Protein AF-A0A9D6PJW4-F1 (afdb_monomer_lite)

Sequence (152 aa):
MLLKEAGVIRSSLLFRFWVACYAVNDKLKPGKYRFNGTESFEKIFFIIMKGQKELLRVTIPEGWRIAQIAHRLEEMGVCSAASFSMEISSKLLLSRIFSDWGEIESPEGLAFPETYLFSKGVEASKVAEVMLSMTHETVNGIIGSKKINGLD

pLDDT: mean 70.99, std 22.88, range [30.62, 98.0]

Secondary structure (DSSP, 8-state):
-HHHHTSS-S-HHHHHHHHHHHTTTS----------TT--HHHHHHHH-TT--PEEEEE--TT--HHHHHHHHHHTTSS-HHHHHHHHT-HHHHHHHSTTT---S--TT-S-SSEEEEETT--HHHHHHHHHHHHHHHHHHHHHHHHHTT--

Structure (mmCIF, N/CA/C/O backbone):
data_AF-A0A9D6PJW4-F1
#
_entry.id   AF-A0A9D6PJW4-F1
#
loop_
_atom_site.group_PDB
_atom_site.id
_atom_site.type_symbol
_atom_site.label_atom_id
_atom_site.label_alt_id
_atom_site.label_comp_id
_atom_site.label_asym_id
_atom_site.label_entity_id
_atom_site.label_seq_id
_atom_site.pdbx_PDB_ins_code
_atom_site.Cartn_x
_atom_site.Cartn_y
_atom_site.Cartn_z
_atom_site.occupancy
_atom_site.B_iso_or_equiv
_atom_site.auth_seq_id
_atom_site.auth_comp_id
_atom_site.auth_asym_id
_atom_site.auth_atom_id
_atom_site.pdbx_PDB_model_num
ATOM 1 N N . MET A 1 1 ? 4.365 -23.110 8.250 1.00 43.25 1 MET A N 1
ATOM 2 C CA . MET A 1 1 ? 3.702 -23.656 7.045 1.00 43.25 1 MET A CA 1
ATOM 3 C C . MET A 1 1 ? 2.328 -24.287 7.304 1.00 43.25 1 MET A C 1
ATOM 5 O O . MET A 1 1 ? 1.519 -24.249 6.397 1.00 43.25 1 MET A O 1
ATOM 9 N N . LEU A 1 2 ? 1.973 -24.702 8.528 1.00 37.88 2 LEU A N 1
ATOM 10 C CA . LEU A 1 2 ? 0.677 -25.342 8.853 1.00 37.88 2 LEU A CA 1
ATOM 11 C C . LEU A 1 2 ? -0.621 -24.533 8.608 1.00 37.88 2 LEU A C 1
ATOM 13 O O . LEU A 1 2 ? -1.700 -25.106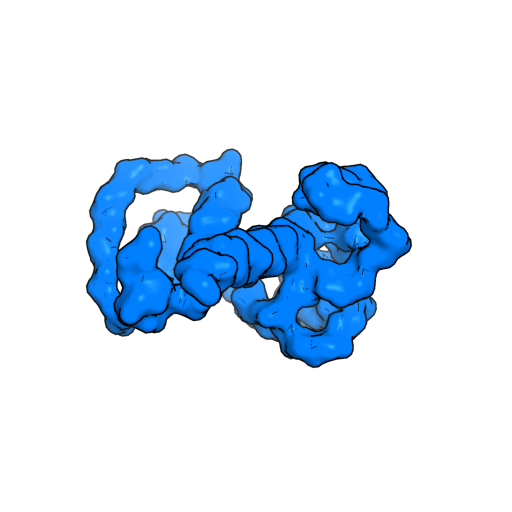 8.581 1.00 37.88 2 LEU A O 1
ATOM 17 N N . LEU A 1 3 ? -0.554 -23.208 8.443 1.00 36.91 3 LEU A N 1
ATOM 18 C CA . LEU A 1 3 ? -1.750 -22.357 8.335 1.00 36.91 3 LEU A CA 1
ATOM 19 C C . LEU A 1 3 ? -2.265 -22.158 6.896 1.00 36.91 3 LEU A C 1
ATOM 21 O O . LEU A 1 3 ? -3.416 -21.771 6.718 1.00 36.91 3 LEU A O 1
ATOM 25 N N . LYS A 1 4 ? -1.425 -22.405 5.878 1.00 35.88 4 LYS A N 1
ATOM 26 C CA . LYS A 1 4 ? -1.800 -22.266 4.457 1.00 35.88 4 LYS A CA 1
ATOM 27 C C . LYS A 1 4 ? -2.576 -23.493 3.960 1.00 35.88 4 LYS A C 1
ATOM 29 O O . LYS A 1 4 ? -3.505 -23.350 3.180 1.00 35.88 4 LYS A O 1
ATOM 34 N N . GLU A 1 5 ? -2.221 -24.681 4.446 1.00 36.78 5 GLU A 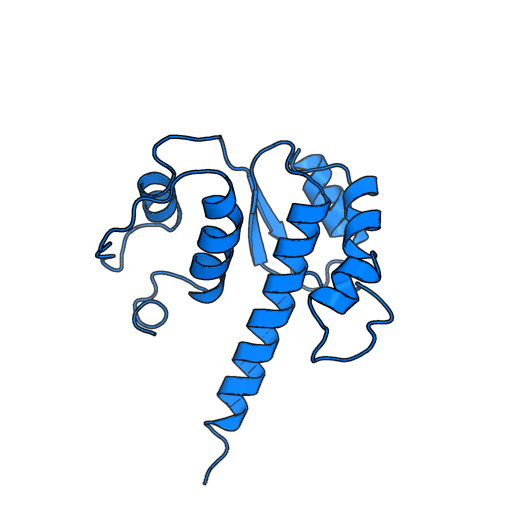N 1
ATOM 35 C CA . GLU A 1 5 ? -2.835 -25.954 4.033 1.00 36.78 5 GLU A CA 1
ATOM 36 C C . GLU A 1 5 ? -4.214 -26.198 4.655 1.00 36.78 5 GLU A C 1
ATOM 38 O O . GLU A 1 5 ? -5.041 -26.881 4.067 1.00 36.78 5 GLU A O 1
ATOM 43 N N . ALA A 1 6 ? -4.502 -25.596 5.811 1.00 38.56 6 ALA A N 1
ATOM 44 C 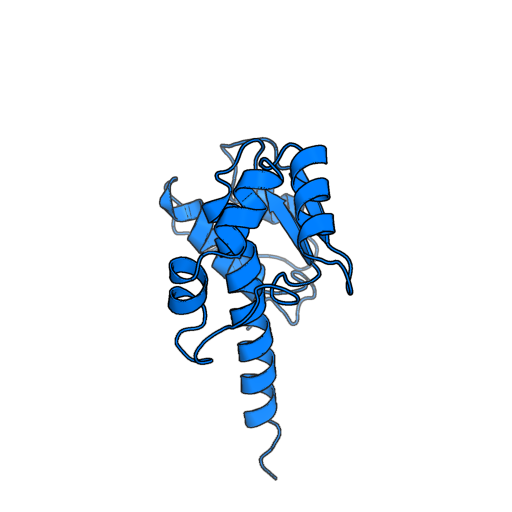CA . ALA A 1 6 ? -5.776 -25.769 6.506 1.00 38.56 6 ALA A CA 1
ATOM 45 C C . ALA A 1 6 ? -6.905 -24.841 6.000 1.00 38.56 6 ALA A C 1
ATOM 47 O O . ALA A 1 6 ? -7.970 -24.806 6.609 1.00 38.56 6 ALA A O 1
ATOM 48 N N . GLY A 1 7 ? -6.681 -24.045 4.943 1.00 34.72 7 GLY A N 1
ATOM 49 C CA . GLY A 1 7 ? -7.691 -23.135 4.371 1.00 34.72 7 GLY A CA 1
ATOM 50 C C . GLY A 1 7 ? -8.066 -21.925 5.244 1.00 34.72 7 GLY A C 1
ATOM 51 O O . GLY A 1 7 ? -8.931 -21.142 4.867 1.00 34.72 7 GLY A O 1
ATOM 52 N N . VAL A 1 8 ? -7.396 -21.747 6.389 1.00 36.91 8 VAL A N 1
ATOM 53 C CA . VAL A 1 8 ? -7.710 -20.732 7.418 1.00 36.91 8 VAL A CA 1
ATOM 54 C C . VAL A 1 8 ? -7.271 -19.324 7.014 1.00 36.91 8 VAL A C 1
ATOM 56 O O . VAL A 1 8 ? -7.848 -18.331 7.450 1.00 36.91 8 VAL A O 1
ATOM 59 N N . ILE A 1 9 ? -6.231 -19.215 6.185 1.00 39.59 9 ILE A N 1
ATOM 60 C CA . ILE A 1 9 ? -5.687 -17.937 5.720 1.00 39.59 9 ILE A CA 1
ATOM 61 C C . ILE A 1 9 ? -5.334 -18.055 4.240 1.00 39.59 9 ILE A C 1
ATOM 63 O O . ILE A 1 9 ? -4.561 -18.939 3.872 1.00 39.59 9 ILE A O 1
ATOM 67 N N . ARG A 1 10 ? -5.817 -17.128 3.396 1.00 45.16 10 ARG A N 1
ATOM 68 C CA . ARG A 1 10 ? -5.368 -17.026 1.991 1.00 45.16 10 ARG A CA 1
ATOM 69 C C . ARG A 1 10 ? -3.857 -16.792 1.898 1.00 45.16 10 ARG A C 1
ATOM 71 O O . ARG A 1 10 ? -3.198 -17.352 1.028 1.00 45.16 10 ARG A O 1
ATOM 78 N N . SER A 1 11 ? -3.298 -16.038 2.849 1.00 50.50 11 SER A N 1
ATOM 79 C CA . SER A 1 11 ? -1.860 -15.811 2.967 1.00 50.50 11 SER A CA 1
ATOM 80 C C . SER A 1 11 ? -1.413 -15.787 4.430 1.00 50.50 11 SER A C 1
ATOM 82 O O . SER A 1 11 ? -1.767 -14.908 5.209 1.00 50.50 11 SER A O 1
ATOM 84 N N . SER A 1 12 ? -0.581 -16.755 4.819 1.00 51.50 12 SER A N 1
ATOM 85 C CA . SER A 1 12 ? 0.055 -16.768 6.146 1.00 51.50 12 SER A CA 1
ATOM 86 C C . SER A 1 12 ? 1.121 -15.674 6.325 1.00 51.50 12 SER A C 1
ATOM 88 O O . SER A 1 12 ? 1.542 -15.417 7.453 1.00 51.50 12 SER A O 1
ATOM 90 N N . LEU A 1 13 ? 1.543 -15.033 5.229 1.00 53.22 13 LEU A N 1
ATOM 91 C CA . LEU A 1 13 ? 2.437 -13.873 5.226 1.00 53.22 13 LEU A CA 1
ATOM 92 C C . LEU A 1 13 ? 1.699 -12.615 5.696 1.00 53.22 13 LEU A C 1
ATOM 94 O O . LEU A 1 13 ? 2.203 -11.935 6.585 1.00 53.22 13 LEU A O 1
ATOM 98 N N . LEU A 1 14 ? 0.462 -12.397 5.222 1.00 52.53 14 LEU A N 1
ATOM 99 C CA . LEU A 1 14 ? -0.423 -11.313 5.673 1.00 52.53 14 LEU A CA 1
ATOM 100 C C . LEU A 1 14 ? -0.581 -11.313 7.196 1.00 52.53 14 LEU A C 1
ATOM 102 O O . LEU A 1 14 ? -0.411 -10.278 7.826 1.00 52.53 14 LEU A O 1
ATOM 106 N N . PHE A 1 15 ? -0.825 -12.479 7.801 1.00 55.09 15 PHE A N 1
ATOM 107 C CA . PHE A 1 15 ? -0.956 -12.599 9.255 1.00 55.09 15 PHE A CA 1
ATOM 108 C C . PHE A 1 15 ? 0.325 -12.200 10.004 1.00 55.09 15 PHE A C 1
ATOM 110 O O . PHE A 1 15 ? 0.265 -11.427 10.957 1.00 55.09 15 PHE A O 1
ATOM 117 N N . ARG A 1 16 ? 1.491 -12.708 9.577 1.00 56.25 16 ARG A N 1
ATOM 118 C CA . ARG A 1 16 ? 2.777 -12.423 10.240 1.00 56.25 16 ARG A CA 1
ATOM 119 C C . ARG A 1 16 ? 3.166 -10.955 10.113 1.00 56.25 16 ARG A C 1
ATOM 121 O O . ARG A 1 16 ? 3.569 -10.350 11.101 1.00 56.25 16 ARG A O 1
ATOM 128 N N . PHE A 1 17 ? 3.010 -10.397 8.920 1.00 54.19 17 PHE A N 1
ATOM 129 C CA . PHE A 1 17 ? 3.329 -9.005 8.644 1.00 54.19 17 PHE A CA 1
ATOM 130 C C . PHE A 1 17 ? 2.375 -8.051 9.375 1.00 54.19 17 PHE A C 1
ATOM 132 O O . PHE A 1 17 ? 2.806 -7.059 9.958 1.00 54.19 17 PHE A O 1
ATOM 139 N N . TRP A 1 18 ? 1.085 -8.388 9.424 1.00 56.03 18 TRP A N 1
ATOM 140 C CA . TRP A 1 18 ? 0.083 -7.609 10.142 1.00 56.03 18 TRP A CA 1
ATOM 141 C C . TRP A 1 18 ? 0.327 -7.623 11.658 1.00 56.03 18 TRP A C 1
ATOM 143 O O . TRP A 1 18 ? 0.361 -6.561 12.278 1.00 56.03 18 TRP A O 1
ATOM 153 N N . VAL A 1 19 ? 0.616 -8.792 12.246 1.00 57.59 19 VAL A N 1
ATOM 154 C CA . VAL A 1 19 ? 1.053 -8.888 13.648 1.00 57.59 19 VAL A CA 1
ATOM 155 C C . VAL A 1 19 ? 2.314 -8.055 13.873 1.00 57.59 19 VAL A C 1
ATOM 157 O O . VAL A 1 19 ? 2.346 -7.282 14.818 1.00 57.59 19 VAL A O 1
ATOM 160 N N . ALA A 1 20 ? 3.319 -8.130 12.998 1.00 52.12 20 ALA A N 1
ATOM 161 C CA . ALA A 1 20 ? 4.540 -7.338 13.139 1.00 52.12 20 ALA A CA 1
ATOM 162 C C . ALA A 1 20 ? 4.294 -5.822 13.028 1.00 52.12 20 ALA A C 1
ATOM 164 O O . ALA A 1 20 ? 4.911 -5.058 13.756 1.00 52.12 20 ALA A O 1
ATOM 165 N N . CYS A 1 21 ? 3.379 -5.369 12.169 1.00 51.06 21 CYS A N 1
ATOM 166 C CA . CYS A 1 21 ? 3.083 -3.946 11.995 1.00 51.06 21 CYS A CA 1
ATOM 167 C C . CYS A 1 21 ? 2.219 -3.349 13.111 1.00 51.06 21 CYS A C 1
ATOM 169 O O . CYS A 1 21 ? 2.405 -2.180 13.446 1.00 51.06 21 CYS A O 1
ATOM 171 N N . TYR A 1 22 ? 1.284 -4.122 13.671 1.00 52.34 22 TYR A N 1
ATOM 172 C CA . TYR A 1 22 ? 0.359 -3.656 14.711 1.00 52.34 22 TYR A CA 1
ATOM 173 C C . TYR A 1 22 ? 0.848 -3.962 16.141 1.00 52.34 22 TYR A C 1
ATOM 175 O O . TYR A 1 22 ? 0.505 -3.226 17.064 1.00 52.34 22 TYR A O 1
ATOM 183 N N . ALA A 1 23 ? 1.709 -4.970 16.343 1.00 47.03 23 ALA A N 1
ATOM 184 C CA . ALA A 1 23 ? 2.329 -5.276 17.643 1.00 47.03 23 ALA A CA 1
ATOM 185 C C . ALA A 1 23 ? 3.357 -4.239 18.112 1.00 47.03 23 ALA A C 1
ATOM 187 O O . ALA A 1 23 ? 3.770 -4.276 19.268 1.00 47.03 23 ALA A O 1
ATOM 188 N N . VAL A 1 24 ? 3.814 -3.344 17.231 1.00 40.22 24 VAL A N 1
ATOM 189 C CA . VAL A 1 24 ? 4.860 -2.364 17.572 1.00 40.22 24 VAL A CA 1
ATOM 190 C C . VAL A 1 24 ? 4.341 -1.299 18.546 1.00 40.22 24 VAL A C 1
ATOM 192 O O . VAL A 1 24 ? 5.137 -0.747 19.297 1.00 40.22 24 VAL A O 1
ATOM 195 N N . ASN A 1 25 ? 3.022 -1.071 18.609 1.00 41.66 25 ASN A N 1
ATOM 196 C CA . ASN A 1 25 ? 2.424 -0.088 19.523 1.00 41.66 25 ASN A CA 1
ATOM 197 C C . ASN A 1 25 ? 1.619 -0.682 20.683 1.00 41.66 25 ASN A C 1
ATOM 199 O O . ASN A 1 25 ? 1.403 0.021 21.666 1.00 41.66 25 ASN A O 1
ATOM 203 N N . ASP A 1 26 ? 1.219 -1.954 20.627 1.00 42.03 26 ASP A N 1
ATOM 204 C CA . ASP A 1 26 ? 0.515 -2.582 21.742 1.00 42.03 26 ASP A CA 1
ATOM 205 C C . ASP A 1 26 ? 1.032 -3.977 22.045 1.00 42.03 26 ASP A C 1
ATOM 207 O O . ASP A 1 26 ? 1.260 -4.790 21.150 1.00 42.03 26 ASP A O 1
ATOM 211 N N . LYS A 1 27 ? 1.224 -4.230 23.344 1.00 39.12 27 LYS A N 1
ATOM 212 C CA . LYS A 1 27 ? 1.831 -5.434 23.918 1.00 39.12 27 LYS A CA 1
ATOM 213 C C . LYS A 1 27 ? 1.116 -6.688 23.422 1.00 39.12 27 LYS A C 1
ATOM 215 O O . LYS A 1 27 ? 0.188 -7.184 24.065 1.00 39.12 27 LYS A O 1
ATOM 220 N N . LEU A 1 28 ? 1.582 -7.235 22.305 1.00 40.62 28 LEU A N 1
ATOM 221 C CA . LEU A 1 28 ? 1.100 -8.506 21.803 1.00 40.62 28 LEU A CA 1
ATOM 222 C C . LEU A 1 28 ? 1.504 -9.569 22.826 1.00 40.62 28 LEU A C 1
ATOM 224 O O . LEU A 1 28 ? 2.689 -9.851 23.002 1.00 40.62 28 LEU A O 1
ATOM 228 N N . LYS A 1 29 ? 0.534 -10.113 23.568 1.00 37.91 29 LYS A N 1
ATOM 229 C CA . LYS A 1 29 ? 0.829 -11.130 24.581 1.00 37.91 29 LYS A CA 1
ATOM 230 C C . LYS A 1 29 ? 1.381 -12.374 23.873 1.00 37.91 29 LYS A C 1
ATOM 232 O O . LYS A 1 29 ? 0.640 -12.983 23.090 1.00 37.91 29 LYS A O 1
ATOM 237 N N . PRO A 1 30 ? 2.640 -12.777 24.132 1.00 33.53 30 PRO A N 1
ATOM 238 C CA . PRO A 1 30 ? 3.163 -14.020 23.589 1.00 33.53 30 PRO A CA 1
ATOM 239 C C . PRO A 1 30 ? 2.332 -15.185 24.141 1.00 33.53 30 PRO A C 1
ATOM 241 O O . PRO A 1 30 ? 2.156 -15.320 25.351 1.00 33.53 30 PRO A O 1
ATOM 244 N N . GLY A 1 31 ? 1.781 -16.009 23.250 1.00 34.41 31 GLY A N 1
ATOM 245 C CA . GLY A 1 31 ? 0.902 -17.123 23.599 1.00 34.41 31 GLY A CA 1
ATOM 246 C C . GLY A 1 31 ? 0.816 -18.152 22.473 1.00 34.41 31 GLY A C 1
ATOM 247 O O . GLY A 1 31 ? 0.984 -17.825 21.299 1.00 34.41 31 GLY A O 1
ATOM 248 N N . LYS A 1 32 ? 0.580 -19.421 22.826 1.00 30.62 32 LYS A N 1
ATOM 249 C CA . LYS A 1 32 ? 0.328 -20.499 21.857 1.00 30.62 32 LYS A CA 1
ATOM 250 C C . LYS A 1 32 ? -1.137 -20.434 21.422 1.00 30.62 32 LYS A C 1
ATOM 252 O O . LYS A 1 32 ? -2.008 -20.911 22.144 1.00 30.62 32 LYS A O 1
ATOM 257 N N . TYR A 1 33 ? -1.410 -19.860 20.255 1.00 41.25 33 TYR A N 1
ATOM 258 C CA . TYR A 1 33 ? -2.758 -19.828 19.686 1.00 41.25 33 TYR A CA 1
ATOM 259 C C . TYR A 1 33 ? -2.980 -21.071 18.817 1.00 41.25 33 TYR A C 1
ATOM 261 O O . TYR A 1 33 ? -2.258 -21.306 17.847 1.00 41.25 33 TYR A O 1
ATOM 269 N N . ARG A 1 34 ? -3.950 -21.906 19.201 1.00 33.59 34 ARG A N 1
ATOM 270 C CA . ARG A 1 34 ? -4.360 -23.092 18.441 1.00 33.59 34 ARG A CA 1
ATOM 271 C C . ARG A 1 34 ? -5.547 -22.692 17.567 1.00 33.59 34 ARG A C 1
ATOM 273 O O . ARG A 1 34 ? -6.634 -22.462 18.083 1.00 33.59 34 ARG A O 1
ATOM 280 N N . PHE A 1 35 ? -5.316 -22.567 16.265 1.00 41.28 35 PHE A N 1
ATOM 281 C CA . PHE A 1 35 ? -6.346 -22.194 15.299 1.00 41.28 35 PHE A CA 1
ATOM 282 C C . PHE A 1 35 ? -6.919 -23.454 14.658 1.00 41.28 35 PHE A C 1
ATOM 284 O O . PHE A 1 35 ? -6.216 -24.167 13.943 1.00 41.28 35 PHE A O 1
ATOM 291 N N . ASN A 1 36 ? -8.192 -23.729 14.919 1.00 32.31 36 ASN A N 1
ATOM 292 C CA . ASN A 1 36 ? -8.924 -24.784 14.235 1.00 32.31 36 ASN A CA 1
ATOM 293 C C . ASN A 1 36 ? -9.580 -24.153 13.006 1.00 32.31 36 ASN A C 1
ATOM 295 O O . ASN A 1 36 ? -10.557 -23.440 13.183 1.00 32.31 36 ASN A O 1
ATOM 299 N N . GLY A 1 37 ? -9.008 -24.367 11.816 1.00 36.00 37 GLY A N 1
ATOM 300 C CA . GLY A 1 37 ? -9.660 -24.563 10.501 1.00 36.00 37 GLY A CA 1
ATOM 301 C C . GLY A 1 37 ? -10.825 -23.682 10.006 1.00 36.00 37 GLY A C 1
ATOM 302 O O . GLY A 1 37 ? -10.896 -23.360 8.829 1.00 36.00 37 GLY A O 1
ATOM 303 N N . THR A 1 38 ? -11.780 -23.362 10.867 1.00 36.62 38 THR A N 1
ATOM 304 C CA . THR A 1 38 ? -13.156 -22.961 10.557 1.00 36.62 38 THR A CA 1
ATOM 305 C C . THR A 1 38 ? -13.534 -21.597 11.135 1.00 36.62 38 THR A C 1
ATOM 307 O O . THR A 1 38 ? -14.664 -21.145 10.972 1.00 36.62 38 THR A O 1
ATOM 310 N N . GLU A 1 39 ? -12.627 -20.943 11.856 1.00 40.72 39 GLU A N 1
ATOM 311 C CA . GLU A 1 39 ? -12.847 -19.606 12.408 1.00 40.72 39 GLU A CA 1
ATOM 312 C C . GLU A 1 39 ? -12.595 -18.555 11.315 1.00 40.72 39 GLU A C 1
ATOM 314 O O . GLU A 1 39 ? -11.541 -18.562 10.678 1.00 40.72 39 GLU A O 1
ATOM 319 N N . SER A 1 40 ? -13.556 -17.650 11.079 1.00 48.03 40 SER A N 1
ATOM 320 C CA . SER A 1 40 ? -13.376 -16.554 10.124 1.00 48.03 40 SER A CA 1
ATOM 321 C C . SER A 1 40 ? -12.172 -15.697 10.528 1.00 48.03 40 SER A C 1
ATOM 323 O O . SER A 1 40 ? -11.876 -15.522 11.711 1.00 48.03 40 SER A O 1
ATOM 325 N N . PHE A 1 41 ? -11.478 -15.133 9.538 1.00 47.00 41 PHE A N 1
ATOM 326 C CA . PHE A 1 41 ? -10.376 -14.180 9.722 1.00 47.00 41 PHE A CA 1
ATOM 327 C C . PHE A 1 41 ? -10.703 -13.090 10.764 1.00 47.00 41 PHE A C 1
ATOM 329 O O . PHE A 1 41 ? -9.856 -12.706 11.566 1.00 47.00 41 PHE A O 1
ATOM 336 N N . GLU A 1 42 ? -11.972 -12.686 10.813 1.00 46.22 42 GLU A N 1
ATOM 337 C CA . GLU A 1 42 ? -12.565 -11.755 11.774 1.00 46.22 42 GLU A CA 1
ATOM 338 C C . GLU A 1 42 ? -12.504 -12.254 13.222 1.00 46.22 42 GLU A C 1
ATOM 340 O O . GLU A 1 42 ? -12.179 -11.475 14.112 1.00 46.22 42 GLU A O 1
ATOM 345 N N . LYS A 1 43 ? -12.759 -13.541 13.490 1.00 47.91 43 LYS A N 1
ATOM 346 C CA . LYS A 1 43 ? -12.650 -14.105 14.844 1.00 47.91 43 LYS A CA 1
ATOM 347 C C . LYS A 1 43 ? -11.202 -14.189 15.313 1.00 47.91 43 LYS A C 1
ATOM 349 O O . LYS A 1 43 ? -10.912 -13.848 16.456 1.00 47.91 43 LYS A O 1
ATOM 354 N N . ILE A 1 44 ? -10.286 -14.590 14.430 1.00 51.69 44 ILE A N 1
ATOM 355 C CA . ILE A 1 44 ? -8.845 -14.640 14.732 1.00 51.69 44 ILE A CA 1
ATOM 356 C C . ILE A 1 44 ? -8.332 -13.233 15.057 1.00 51.69 44 ILE A C 1
ATOM 358 O O . ILE A 1 44 ? -7.627 -13.035 16.047 1.00 51.69 44 ILE A O 1
ATOM 362 N N . PHE A 1 45 ? -8.754 -12.253 14.261 1.00 52.44 45 PHE A N 1
ATOM 363 C CA . PHE A 1 45 ? -8.489 -10.843 14.489 1.00 52.44 45 PHE A CA 1
ATOM 364 C C . PHE A 1 45 ? -9.079 -10.349 15.820 1.00 52.44 45 PHE A C 1
ATOM 366 O O . PHE A 1 45 ? -8.359 -9.770 16.630 1.00 52.44 45 PHE A O 1
ATOM 373 N N . PHE A 1 46 ? -10.355 -10.632 16.092 1.00 51.00 46 PHE A N 1
ATOM 374 C CA . PHE A 1 46 ? -11.063 -10.219 17.310 1.00 51.00 46 PHE A CA 1
ATOM 375 C C . PHE A 1 46 ? -10.427 -10.787 18.588 1.00 51.00 46 PHE A C 1
ATOM 377 O O . PHE A 1 46 ? -10.392 -10.121 19.623 1.00 51.00 46 PHE A O 1
ATOM 384 N N . ILE A 1 47 ? -9.885 -12.007 18.519 1.00 51.91 47 ILE A N 1
ATOM 385 C CA . ILE A 1 47 ? -9.166 -12.644 19.629 1.00 51.91 47 ILE A CA 1
ATOM 386 C C . ILE A 1 47 ? -7.825 -11.942 19.900 1.00 51.91 47 ILE A C 1
ATOM 388 O O . ILE A 1 47 ? -7.465 -11.767 21.065 1.00 51.91 47 ILE A O 1
ATOM 392 N N . ILE A 1 48 ? -7.102 -11.517 18.856 1.00 53.19 48 ILE A N 1
ATOM 393 C CA . ILE A 1 48 ? -5.796 -10.838 18.975 1.00 53.19 48 ILE A CA 1
ATOM 394 C C . ILE A 1 48 ? -5.959 -9.365 19.374 1.00 53.19 48 ILE A C 1
ATOM 396 O O . ILE A 1 48 ? -5.181 -8.850 20.172 1.00 53.19 48 ILE A O 1
ATOM 400 N N . MET A 1 49 ? -6.988 -8.698 18.854 1.00 52.09 49 MET A N 1
ATOM 401 C CA . MET A 1 49 ? -7.261 -7.266 19.035 1.00 52.09 49 MET A CA 1
ATOM 402 C C . MET A 1 49 ? -8.259 -6.979 20.147 1.00 52.09 49 MET A C 1
ATOM 404 O O . MET A 1 49 ? -8.839 -5.894 20.175 1.00 52.09 49 MET A O 1
ATOM 408 N N . LYS A 1 50 ? -8.475 -7.933 21.062 1.00 42.53 50 LYS A N 1
ATOM 409 C CA . LYS A 1 50 ? -9.385 -7.790 22.201 1.00 42.53 50 LYS A CA 1
ATOM 410 C C . LYS A 1 50 ? -8.914 -6.626 23.087 1.00 42.53 50 LYS A C 1
ATOM 412 O O . LYS A 1 50 ? -8.151 -6.811 24.031 1.00 42.53 50 LYS A O 1
ATOM 417 N N . GLY A 1 51 ? -9.338 -5.420 22.712 1.00 45.62 51 GLY A N 1
ATOM 418 C CA . GLY A 1 51 ? -8.871 -4.154 23.255 1.00 45.62 51 GLY A CA 1
ATOM 419 C C . GLY A 1 51 ? -9.006 -2.926 22.341 1.00 45.62 51 GLY A C 1
ATOM 420 O O . GLY A 1 51 ? -9.205 -1.852 22.900 1.00 45.62 51 GLY A O 1
ATOM 421 N N . GLN A 1 52 ? -8.906 -2.998 21.000 1.00 49.72 52 GLN A N 1
ATOM 422 C CA . GLN A 1 52 ? -8.730 -1.758 20.210 1.00 49.72 52 GLN A CA 1
ATOM 423 C C . GLN A 1 52 ? -9.316 -1.723 18.783 1.00 49.72 52 GLN A C 1
ATOM 425 O O . GLN A 1 52 ? -8.967 -2.534 17.937 1.00 49.72 52 GLN A O 1
ATOM 430 N N . LYS A 1 53 ? -10.096 -0.648 18.561 1.00 53.94 53 LYS A N 1
ATOM 431 C CA . LYS A 1 53 ? -10.474 0.069 17.320 1.00 53.94 53 LYS A CA 1
ATOM 432 C C . LYS A 1 53 ? -11.279 -0.677 16.242 1.00 53.94 53 LYS A C 1
ATOM 434 O O . LYS A 1 53 ? -11.017 -1.814 15.878 1.00 53.94 53 LYS A O 1
ATOM 439 N N . GLU A 1 54 ? -12.272 0.039 15.710 1.00 66.38 54 GLU A N 1
ATOM 440 C CA . GLU A 1 54 ? -13.056 -0.343 14.534 1.00 66.38 54 GLU A CA 1
ATOM 441 C C . GLU A 1 54 ? -12.143 -0.389 13.303 1.00 66.38 54 GLU A C 1
ATOM 443 O O . GLU A 1 54 ? -11.443 0.583 12.996 1.00 66.38 54 GLU A O 1
ATOM 448 N N . LEU A 1 55 ? -12.131 -1.533 12.621 1.00 71.88 55 LEU A N 1
ATOM 449 C CA . LEU A 1 55 ? -11.386 -1.701 11.385 1.00 71.88 55 LEU A CA 1
ATOM 450 C C . LEU A 1 55 ? -12.248 -1.471 10.152 1.00 71.88 55 LEU A C 1
ATOM 452 O O . LEU A 1 55 ? -13.382 -1.932 10.055 1.00 71.88 55 LEU A O 1
ATOM 456 N N . LEU A 1 56 ? -11.608 -0.890 9.150 1.00 79.38 56 LEU A N 1
ATOM 457 C CA . LEU A 1 56 ? -12.102 -0.679 7.807 1.00 79.38 56 LEU A CA 1
ATOM 458 C C . LEU A 1 56 ? -11.520 -1.748 6.883 1.00 79.38 56 LEU A C 1
ATOM 460 O O . LEU A 1 56 ? -10.303 -1.948 6.814 1.00 79.38 56 LEU A O 1
ATOM 464 N N . ARG A 1 57 ? -12.405 -2.429 6.154 1.00 80.94 57 ARG A N 1
ATOM 465 C CA . ARG A 1 57 ? -12.047 -3.448 5.168 1.00 80.94 57 ARG A CA 1
ATOM 466 C C . ARG A 1 57 ? -11.942 -2.812 3.785 1.00 80.94 57 ARG A C 1
ATOM 468 O O . ARG A 1 57 ? -12.954 -2.435 3.202 1.00 80.94 57 ARG A O 1
ATOM 475 N N . VAL A 1 58 ? -10.727 -2.734 3.250 1.00 85.56 58 VAL A N 1
ATOM 476 C CA . VAL A 1 58 ? -10.438 -2.103 1.956 1.00 85.56 58 VAL A CA 1
ATOM 477 C C . VAL A 1 58 ? -9.973 -3.157 0.960 1.00 85.56 58 VAL A C 1
ATOM 479 O O . VAL A 1 58 ? -8.866 -3.670 1.064 1.00 85.56 58 VAL A O 1
ATOM 482 N N . THR A 1 59 ? -10.812 -3.490 -0.018 1.00 86.38 59 THR A N 1
ATOM 483 C CA . THR A 1 59 ? -10.448 -4.411 -1.107 1.00 86.38 59 THR A CA 1
ATOM 484 C C . THR A 1 59 ? -9.888 -3.635 -2.290 1.00 86.38 59 THR A C 1
ATOM 486 O O . THR A 1 59 ? -10.560 -2.732 -2.793 1.00 86.38 59 THR A O 1
ATOM 489 N N . ILE A 1 60 ? -8.690 -4.024 -2.732 1.00 89.75 60 ILE A N 1
ATOM 490 C CA . ILE A 1 60 ? -7.992 -3.496 -3.905 1.00 89.75 60 ILE A CA 1
ATOM 491 C C . ILE A 1 60 ? -8.023 -4.549 -5.023 1.00 89.75 60 ILE A C 1
ATOM 493 O O . ILE A 1 60 ? -7.380 -5.591 -4.893 1.00 89.75 60 ILE A O 1
ATOM 497 N N . PRO A 1 61 ? -8.796 -4.327 -6.099 1.00 89.44 61 PRO A N 1
ATOM 498 C CA . PRO A 1 61 ? -8.815 -5.210 -7.260 1.00 89.44 61 PRO A CA 1
ATOM 499 C C . PRO A 1 61 ? -7.520 -5.166 -8.077 1.00 89.44 61 PRO A C 1
ATOM 501 O O . PRO A 1 61 ? -6.759 -4.200 -8.041 1.00 89.44 61 PRO A O 1
ATOM 504 N N . GLU A 1 62 ? -7.310 -6.211 -8.874 1.00 87.75 62 GLU A N 1
ATOM 505 C CA . GLU A 1 62 ? -6.220 -6.261 -9.846 1.00 87.75 62 GLU A CA 1
ATOM 506 C C . GLU A 1 62 ? -6.367 -5.167 -10.915 1.00 87.75 62 GLU A C 1
ATOM 508 O O . GLU A 1 62 ? -7.472 -4.735 -11.256 1.00 87.75 62 GLU A O 1
ATOM 513 N N . GLY A 1 63 ? -5.231 -4.709 -11.449 1.00 90.12 63 GLY A N 1
ATOM 514 C CA . GLY A 1 63 ? -5.185 -3.695 -12.507 1.00 90.12 63 GLY A CA 1
ATOM 515 C C . GLY A 1 63 ? -5.492 -2.264 -12.052 1.00 90.12 63 GLY A C 1
ATOM 516 O O . GLY A 1 63 ? -5.527 -1.359 -12.886 1.00 90.12 63 GLY A O 1
ATOM 517 N N . TRP A 1 64 ? -5.704 -2.034 -10.754 1.00 94.50 64 TRP A N 1
ATOM 518 C CA . TRP A 1 64 ? -5.914 -0.693 -10.215 1.00 94.50 64 TRP A CA 1
ATOM 519 C C . TRP A 1 64 ? -4.624 0.125 -10.187 1.00 94.50 64 TRP A C 1
ATOM 521 O O . TRP A 1 64 ? -3.566 -0.349 -9.775 1.00 94.50 64 TRP A O 1
ATOM 531 N N . ARG A 1 65 ? -4.737 1.391 -10.593 1.00 96.25 65 ARG A N 1
ATOM 532 C CA . ARG A 1 65 ? -3.664 2.389 -10.480 1.00 96.25 65 ARG A CA 1
ATOM 533 C C . ARG A 1 65 ? -3.563 2.907 -9.050 1.00 96.25 65 ARG A C 1
ATOM 535 O O . ARG A 1 65 ? -4.572 2.946 -8.341 1.00 96.25 65 ARG A O 1
ATOM 542 N N . ILE A 1 66 ? -2.395 3.421 -8.662 1.00 96.38 66 ILE A N 1
ATOM 543 C CA . ILE A 1 66 ? -2.189 3.989 -7.321 1.00 96.38 66 ILE A CA 1
ATOM 544 C C . ILE A 1 66 ? -3.194 5.108 -7.032 1.00 96.38 66 ILE A C 1
ATOM 546 O O . ILE A 1 66 ? -3.749 5.156 -5.940 1.00 96.38 66 ILE A O 1
ATOM 550 N N . ALA A 1 67 ? -3.533 5.934 -8.027 1.00 96.69 67 ALA A N 1
ATOM 551 C CA . ALA A 1 67 ? -4.556 6.972 -7.882 1.00 96.69 67 ALA A CA 1
ATOM 552 C C . ALA A 1 67 ? -5.946 6.414 -7.497 1.00 96.69 67 ALA A C 1
ATOM 554 O O . ALA A 1 67 ? -6.640 6.997 -6.667 1.00 96.69 67 ALA A O 1
ATOM 555 N N . GLN A 1 68 ? -6.352 5.267 -8.056 1.00 97.94 68 GLN A N 1
ATOM 556 C CA . GLN A 1 68 ? -7.635 4.629 -7.719 1.00 97.94 68 GLN A CA 1
ATOM 557 C C . GLN A 1 68 ? -7.608 4.061 -6.296 1.00 97.94 68 GLN A C 1
ATOM 559 O O . GLN A 1 68 ? -8.589 4.160 -5.561 1.00 97.94 68 GLN A O 1
ATOM 564 N N . ILE A 1 69 ? -6.462 3.512 -5.890 1.00 97.31 69 ILE A N 1
ATOM 565 C CA . ILE A 1 69 ? -6.230 3.014 -4.531 1.00 97.31 69 ILE A CA 1
ATOM 566 C C . ILE A 1 69 ? -6.264 4.172 -3.527 1.00 97.31 69 ILE A C 1
ATOM 568 O O . ILE A 1 69 ? -6.930 4.068 -2.500 1.00 97.31 69 ILE A O 1
ATOM 572 N N . ALA A 1 70 ? -5.614 5.291 -3.847 1.00 97.69 70 ALA A N 1
ATOM 573 C CA . ALA A 1 70 ? -5.584 6.494 -3.025 1.00 97.69 70 ALA A CA 1
ATOM 574 C C . ALA A 1 70 ? -6.997 7.028 -2.752 1.00 97.69 70 ALA A C 1
ATOM 576 O O . ALA A 1 70 ? -7.366 7.234 -1.596 1.00 97.69 70 ALA A O 1
ATOM 577 N N . HIS A 1 71 ? -7.814 7.171 -3.801 1.00 98.00 71 HIS A N 1
ATOM 578 C CA . HIS A 1 71 ? -9.213 7.581 -3.659 1.00 98.00 71 HIS A CA 1
ATOM 579 C C . HIS A 1 71 ? -10.017 6.597 -2.810 1.00 98.00 71 HIS A C 1
ATOM 581 O O . HIS A 1 71 ? -10.762 7.006 -1.924 1.00 98.00 71 HIS A O 1
ATOM 587 N N . ARG A 1 72 ? -9.821 5.293 -3.014 1.00 97.12 72 ARG A N 1
ATOM 588 C CA . ARG A 1 72 ? -10.509 4.259 -2.238 1.00 97.12 72 ARG A CA 1
ATOM 589 C C . ARG A 1 72 ? -10.157 4.295 -0.751 1.00 97.12 72 ARG A C 1
ATOM 591 O O . ARG A 1 72 ? -11.030 4.063 0.084 1.00 97.12 72 ARG A O 1
ATOM 598 N N . LEU A 1 73 ? -8.899 4.566 -0.413 1.00 96.00 73 LEU A N 1
ATOM 599 C CA . LEU A 1 73 ? -8.452 4.717 0.973 1.00 96.00 73 LEU A CA 1
ATOM 600 C C . LEU A 1 73 ? -9.069 5.955 1.634 1.00 96.00 73 LEU A C 1
ATOM 602 O O . LEU A 1 73 ? -9.477 5.884 2.795 1.00 96.00 73 LEU A O 1
ATOM 606 N N . GLU A 1 74 ? -9.188 7.049 0.886 1.00 97.25 74 GLU A N 1
ATOM 607 C CA . GLU A 1 74 ? -9.799 8.295 1.352 1.00 97.25 74 GLU A CA 1
ATOM 608 C C . GLU A 1 74 ? -11.309 8.166 1.560 1.00 97.25 74 GLU A C 1
ATOM 610 O O . GLU A 1 74 ? -11.804 8.506 2.635 1.00 97.25 74 GLU A O 1
ATOM 615 N N . GLU A 1 75 ? -12.033 7.584 0.599 1.00 97.00 75 GLU A N 1
ATOM 616 C CA . GLU A 1 75 ? -13.474 7.307 0.708 1.00 97.00 75 GLU A CA 1
ATOM 617 C C . GLU A 1 75 ? -13.813 6.447 1.928 1.00 97.00 75 GLU A C 1
ATOM 619 O O . GLU A 1 75 ? -14.844 6.632 2.575 1.00 97.00 75 GLU A O 1
ATOM 624 N N . MET A 1 76 ? -12.937 5.495 2.254 1.00 92.38 76 MET A N 1
ATOM 625 C CA . MET A 1 76 ? -13.111 4.623 3.412 1.00 92.38 76 MET A CA 1
ATOM 626 C C . MET A 1 76 ? -12.677 5.291 4.723 1.00 92.38 76 MET A C 1
ATOM 628 O O . MET A 1 76 ? -12.960 4.759 5.793 1.00 92.38 76 MET A O 1
ATOM 632 N N . GLY A 1 77 ? -12.029 6.459 4.672 1.00 91.56 77 GLY A N 1
ATOM 633 C CA . GLY A 1 77 ? -11.545 7.185 5.847 1.00 91.56 77 GLY A CA 1
ATOM 634 C C . GLY A 1 77 ? -10.271 6.596 6.457 1.00 91.56 77 GLY A C 1
ATOM 635 O O . GLY A 1 77 ? -10.001 6.809 7.643 1.00 91.56 77 GLY A O 1
ATOM 636 N N . VAL A 1 78 ? -9.493 5.842 5.676 1.00 91.00 78 VAL A N 1
ATOM 637 C CA . VAL A 1 78 ? -8.219 5.271 6.131 1.00 91.00 78 VAL A CA 1
ATOM 638 C C . VAL A 1 78 ? -7.156 6.360 6.241 1.00 91.00 78 VAL A C 1
ATOM 640 O O . VAL A 1 78 ? -6.605 6.554 7.321 1.00 91.00 78 VAL A O 1
ATOM 643 N N . CYS A 1 79 ? -6.891 7.079 5.150 1.00 94.50 79 CYS A N 1
ATOM 644 C CA . CYS A 1 79 ? -5.944 8.192 5.066 1.00 94.50 79 CYS A CA 1
ATOM 645 C C . CYS A 1 79 ? -6.294 9.082 3.860 1.00 94.50 79 CYS A C 1
ATOM 647 O O . CYS A 1 79 ? -7.127 8.700 3.043 1.00 94.50 79 CYS A O 1
ATOM 649 N N . SER A 1 80 ? -5.689 10.269 3.743 1.00 97.88 80 SER A N 1
ATOM 650 C CA . SER A 1 80 ? -5.933 11.138 2.583 1.00 97.88 80 SER A 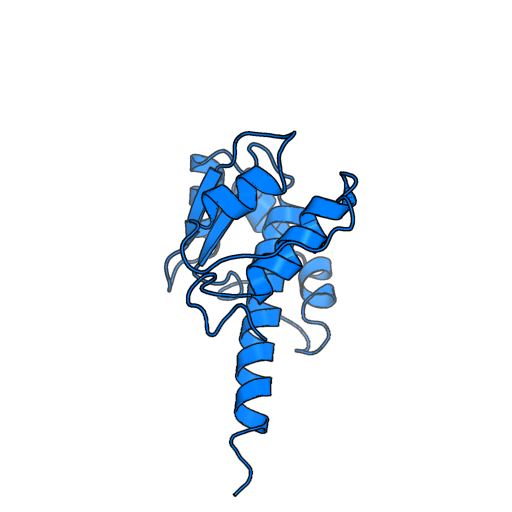CA 1
ATOM 651 C C . SER A 1 80 ? -5.290 10.572 1.314 1.00 97.88 80 SER A C 1
ATOM 653 O O . SER A 1 80 ? -4.189 10.003 1.354 1.00 97.88 80 SER A O 1
ATOM 655 N N . ALA A 1 81 ? -5.940 10.786 0.170 1.00 97.88 81 ALA A N 1
ATOM 656 C CA . ALA A 1 81 ? -5.437 10.313 -1.117 1.00 97.88 81 ALA A CA 1
ATOM 657 C C . ALA A 1 81 ? -4.090 10.974 -1.467 1.00 97.88 81 ALA A C 1
ATOM 659 O O . ALA A 1 81 ? -3.170 10.321 -1.969 1.00 97.88 81 ALA A O 1
ATOM 660 N N . ALA A 1 82 ? -3.951 12.264 -1.146 1.00 97.56 82 ALA A N 1
ATOM 661 C CA . ALA A 1 82 ? -2.735 13.036 -1.385 1.00 97.56 82 ALA A CA 1
ATOM 662 C C . ALA A 1 82 ? -1.549 12.534 -0.545 1.00 97.56 82 ALA A C 1
ATOM 664 O O . ALA A 1 82 ? -0.470 12.302 -1.092 1.00 97.56 82 ALA A O 1
ATOM 665 N N . SER A 1 83 ? -1.745 12.317 0.763 1.00 97.12 83 SER A N 1
ATOM 666 C CA . SER A 1 83 ? -0.673 11.815 1.629 1.00 97.12 83 SER A CA 1
ATOM 667 C C . SER A 1 83 ? -0.281 10.393 1.244 1.00 97.12 83 SER A C 1
ATOM 669 O O . SER A 1 83 ? 0.905 10.099 1.166 1.00 97.12 83 SER A O 1
ATOM 671 N N . PHE A 1 84 ? -1.245 9.522 0.929 1.00 97.62 84 PHE A N 1
ATOM 672 C CA . PHE A 1 84 ? -0.933 8.170 0.459 1.00 97.62 84 PHE A CA 1
ATOM 673 C C . PHE A 1 84 ? -0.113 8.178 -0.833 1.00 97.62 84 PHE A C 1
ATOM 675 O O . PHE A 1 84 ? 0.902 7.491 -0.907 1.00 97.62 84 PHE A O 1
ATOM 682 N N . SER A 1 85 ? -0.506 8.987 -1.821 1.00 97.00 85 SER A N 1
ATOM 683 C CA . SER A 1 85 ? 0.202 9.076 -3.107 1.00 97.00 85 SER A CA 1
ATOM 684 C C . SER A 1 85 ? 1.639 9.586 -2.946 1.00 97.00 85 SER A C 1
ATOM 686 O O . SER A 1 85 ? 2.546 9.113 -3.632 1.00 97.00 85 SER A O 1
ATOM 688 N N . MET A 1 86 ? 1.862 10.524 -2.019 1.00 96.81 86 MET A N 1
ATOM 689 C CA . MET A 1 86 ? 3.199 11.016 -1.682 1.00 96.81 86 MET A CA 1
ATOM 690 C C . MET A 1 86 ? 4.050 9.924 -1.023 1.00 96.81 86 MET A C 1
ATOM 692 O O . MET A 1 86 ? 5.182 9.687 -1.442 1.00 96.81 86 MET A O 1
ATOM 696 N N . GLU A 1 87 ? 3.496 9.239 -0.026 1.00 96.94 87 GLU A N 1
ATOM 697 C CA . GLU A 1 87 ? 4.213 8.230 0.755 1.00 96.94 87 GLU A CA 1
ATOM 698 C C . GLU A 1 87 ? 4.561 6.990 -0.068 1.00 96.94 87 GLU A C 1
ATOM 700 O O . GLU A 1 87 ? 5.696 6.518 -0.031 1.00 96.94 87 GLU A O 1
ATOM 705 N N . ILE A 1 88 ? 3.626 6.487 -0.877 1.00 95.88 88 ILE A N 1
ATOM 706 C CA . ILE A 1 88 ? 3.873 5.303 -1.709 1.00 95.88 88 ILE A CA 1
ATOM 707 C C . ILE A 1 88 ? 4.898 5.561 -2.819 1.00 95.88 88 ILE A C 1
ATOM 709 O O . ILE A 1 88 ? 5.581 4.636 -3.248 1.00 95.88 88 ILE A O 1
ATOM 713 N N . SER A 1 89 ? 5.063 6.822 -3.228 1.00 95.69 89 SER A N 1
ATOM 714 C CA . SER A 1 89 ? 6.077 7.259 -4.197 1.00 95.69 89 SER A CA 1
ATOM 715 C C . SER A 1 89 ? 7.413 7.640 -3.545 1.00 95.69 89 SER A C 1
ATOM 717 O O . SER A 1 89 ? 8.346 8.061 -4.234 1.00 95.69 89 SER A O 1
ATOM 719 N N . SER A 1 90 ? 7.530 7.540 -2.218 1.00 95.38 90 SER A N 1
ATOM 720 C CA . SER A 1 90 ? 8.738 7.922 -1.492 1.00 95.38 90 SER A CA 1
ATOM 721 C C . SER A 1 90 ? 9.914 7.027 -1.877 1.00 95.38 90 SER A C 1
ATOM 723 O O . SER A 1 90 ? 9.937 5.836 -1.566 1.00 95.38 90 SER A O 1
ATOM 725 N N . LYS A 1 91 ? 10.953 7.615 -2.485 1.00 93.25 91 LYS A N 1
ATOM 726 C CA . LYS A 1 91 ? 12.200 6.903 -2.824 1.00 93.25 91 LYS A CA 1
ATOM 727 C C . LYS A 1 91 ? 12.847 6.247 -1.606 1.00 93.25 91 LYS A C 1
ATOM 729 O O . LYS A 1 91 ? 13.419 5.166 -1.716 1.00 93.25 91 LYS A O 1
ATOM 734 N N . LEU A 1 92 ? 12.744 6.880 -0.436 1.00 9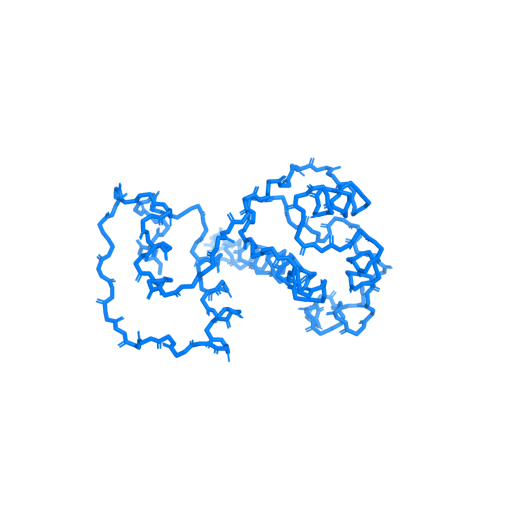3.31 92 LEU A N 1
ATOM 735 C CA . LEU A 1 92 ? 13.265 6.322 0.809 1.00 93.31 92 LEU A CA 1
ATOM 736 C C . LEU A 1 92 ? 12.488 5.064 1.214 1.00 93.31 92 LEU A C 1
ATOM 738 O O . LEU A 1 92 ? 13.088 4.067 1.604 1.00 93.31 92 LEU A O 1
ATOM 742 N N . LEU A 1 93 ? 11.158 5.094 1.099 1.00 91.69 93 LEU A N 1
ATOM 743 C CA . LEU A 1 93 ? 10.320 3.947 1.433 1.00 91.69 93 LEU A CA 1
ATOM 744 C C . LEU A 1 93 ? 10.530 2.794 0.445 1.00 91.69 93 LEU A C 1
ATOM 746 O O . LEU A 1 93 ? 10.741 1.658 0.869 1.00 91.69 93 LEU A O 1
ATOM 750 N N . LEU A 1 94 ? 10.534 3.102 -0.854 1.00 94.25 94 LEU A N 1
ATOM 751 C CA . LEU A 1 94 ? 10.755 2.131 -1.924 1.00 94.25 94 LEU A CA 1
ATOM 752 C C . LEU A 1 94 ? 12.130 1.467 -1.804 1.00 94.25 94 LEU A C 1
ATOM 754 O O . LEU A 1 94 ? 12.206 0.243 -1.787 1.00 94.25 94 LEU A O 1
ATOM 758 N N . SER A 1 95 ? 13.202 2.246 -1.638 1.00 92.50 95 SER A N 1
ATOM 759 C CA . SER A 1 95 ? 14.558 1.689 -1.498 1.00 92.50 95 SER A CA 1
ATOM 760 C C . SER A 1 95 ? 14.730 0.859 -0.227 1.00 92.50 95 SER A C 1
ATOM 762 O O . SER A 1 95 ? 15.451 -0.133 -0.242 1.00 92.50 95 SER A O 1
ATOM 764 N N . ARG A 1 96 ? 14.042 1.214 0.865 1.00 91.69 96 ARG A N 1
ATOM 765 C CA . ARG A 1 96 ? 14.057 0.426 2.101 1.00 91.69 96 ARG A CA 1
ATOM 766 C C . ARG A 1 96 ? 13.354 -0.922 1.939 1.00 91.69 96 ARG A C 1
ATOM 768 O O . ARG A 1 96 ? 13.865 -1.919 2.439 1.00 91.69 96 ARG A O 1
ATOM 775 N N . ILE A 1 97 ? 12.188 -0.952 1.293 1.00 88.88 97 ILE A N 1
ATOM 776 C CA . ILE A 1 97 ? 11.389 -2.180 1.149 1.00 88.88 97 ILE A CA 1
ATOM 777 C C . ILE A 1 97 ? 11.961 -3.090 0.058 1.00 88.88 97 ILE A C 1
ATOM 779 O O . ILE A 1 97 ? 12.077 -4.289 0.275 1.00 88.88 97 ILE A O 1
ATOM 783 N N . PHE A 1 98 ? 12.360 -2.522 -1.080 1.00 92.44 98 PHE A N 1
ATOM 784 C CA . PHE A 1 98 ? 12.812 -3.254 -2.268 1.00 92.44 98 PHE A CA 1
ATOM 785 C C . PHE A 1 98 ? 14.337 -3.230 -2.442 1.00 92.44 98 PHE A C 1
ATOM 787 O O . PHE A 1 98 ? 14.840 -3.308 -3.560 1.00 92.44 98 PHE A O 1
ATOM 794 N N . SER A 1 99 ? 15.093 -3.110 -1.346 1.00 91.31 99 SER A N 1
ATOM 795 C CA . SER A 1 99 ? 16.566 -3.021 -1.380 1.00 91.31 99 SER A CA 1
ATOM 796 C C . SER A 1 99 ? 17.254 -4.181 -2.124 1.00 91.31 99 SER A C 1
ATOM 798 O O . SER A 1 99 ? 18.343 -4.011 -2.667 1.00 91.31 99 SER A O 1
ATOM 800 N N . ASP A 1 100 ? 16.611 -5.346 -2.179 1.00 91.00 100 ASP A N 1
ATOM 801 C CA . ASP A 1 100 ? 17.028 -6.570 -2.870 1.00 91.00 100 ASP A CA 1
ATOM 802 C C . ASP A 1 100 ? 16.554 -6.659 -4.333 1.00 91.00 100 ASP A C 1
ATOM 804 O O . ASP A 1 100 ? 16.989 -7.559 -5.053 1.00 91.00 100 ASP A O 1
ATOM 808 N N . TRP A 1 101 ? 15.676 -5.759 -4.789 1.00 88.25 101 TRP A N 1
ATOM 809 C CA . TRP A 1 101 ? 15.160 -5.719 -6.168 1.00 88.25 101 TRP A CA 1
ATOM 810 C C . TRP A 1 101 ? 15.810 -4.621 -7.024 1.00 88.25 101 TRP A C 1
ATOM 812 O O . TRP A 1 101 ? 15.592 -4.582 -8.234 1.00 88.25 101 TRP A O 1
ATOM 822 N N . GLY A 1 102 ? 16.638 -3.764 -6.421 1.00 86.69 102 GLY A N 1
ATOM 823 C CA . GLY A 1 102 ? 17.307 -2.652 -7.098 1.00 86.69 102 GLY A CA 1
ATOM 824 C C . GLY A 1 102 ? 16.504 -1.349 -7.064 1.00 86.69 102 GLY A C 1
ATOM 825 O O . GLY A 1 102 ? 15.611 -1.169 -6.237 1.00 86.69 102 GLY A O 1
ATOM 826 N N . GLU A 1 103 ? 16.863 -0.399 -7.930 1.00 87.94 103 GLU A N 1
ATOM 827 C CA . GLU A 1 103 ? 16.174 0.893 -7.993 1.00 87.94 103 GLU A CA 1
ATOM 828 C C . GLU A 1 103 ? 14.777 0.736 -8.607 1.00 87.94 103 GLU A C 1
ATOM 830 O O . GLU A 1 103 ? 14.604 0.170 -9.685 1.00 87.94 103 GLU A O 1
ATOM 835 N N . ILE A 1 104 ? 13.776 1.257 -7.901 1.00 91.38 104 ILE A N 1
ATOM 836 C CA . ILE A 1 104 ? 12.384 1.264 -8.332 1.00 91.38 104 ILE A CA 1
ATOM 837 C C . ILE A 1 104 ? 12.072 2.620 -8.965 1.00 91.38 104 ILE A C 1
ATOM 839 O O . ILE A 1 104 ? 12.065 3.644 -8.280 1.00 91.38 104 ILE A O 1
ATOM 843 N N . GLU A 1 105 ? 11.780 2.622 -10.265 1.00 86.12 105 GLU A N 1
ATOM 844 C CA . GLU A 1 105 ? 11.470 3.845 -11.019 1.00 86.12 105 GLU A CA 1
ATOM 845 C C . GLU A 1 105 ? 10.055 4.379 -10.750 1.00 86.12 105 GLU A C 1
ATOM 847 O O . GLU A 1 105 ? 9.825 5.589 -10.797 1.00 86.12 105 GLU A O 1
ATOM 852 N N . SER A 1 106 ? 9.096 3.490 -10.470 1.00 90.25 106 SER A N 1
ATOM 853 C CA . SER A 1 106 ? 7.688 3.844 -10.288 1.00 90.25 106 SER A CA 1
ATOM 854 C C . SER A 1 106 ? 7.002 2.945 -9.252 1.00 90.25 106 SER A C 1
ATOM 856 O O . SER A 1 106 ? 7.266 1.741 -9.236 1.00 90.25 106 SER A O 1
ATOM 858 N N . PRO A 1 107 ? 6.105 3.493 -8.407 1.00 90.69 107 PRO A N 1
ATOM 859 C CA . PRO A 1 107 ? 5.295 2.701 -7.484 1.00 90.69 107 PRO A CA 1
ATOM 860 C C . PRO A 1 107 ? 4.110 1.990 -8.160 1.00 90.69 107 PRO A C 1
ATOM 862 O O . PRO A 1 107 ? 3.422 1.187 -7.523 1.00 90.69 107 PRO A O 1
ATOM 865 N N . GLU A 1 108 ? 3.852 2.262 -9.439 1.00 93.12 108 GLU A N 1
ATOM 866 C CA . GLU A 1 108 ? 2.727 1.693 -10.175 1.00 93.12 108 GLU A CA 1
ATOM 867 C C . GLU A 1 108 ? 2.870 0.173 -10.285 1.00 93.12 108 GLU A C 1
ATOM 869 O O . GLU A 1 108 ? 3.888 -0.354 -10.725 1.00 93.12 108 GLU A O 1
ATOM 874 N N . GLY A 1 109 ? 1.822 -0.544 -9.875 1.00 87.69 109 GLY A N 1
ATOM 875 C CA . GLY A 1 109 ? 1.839 -2.007 -9.807 1.00 87.69 109 GLY A CA 1
ATOM 876 C C . GLY A 1 109 ? 2.516 -2.579 -8.556 1.00 87.69 109 GLY A C 1
ATOM 877 O O . GLY A 1 109 ? 2.525 -3.797 -8.398 1.00 87.69 109 GLY A O 1
ATOM 878 N N . LEU A 1 110 ? 3.024 -1.740 -7.642 1.00 90.94 1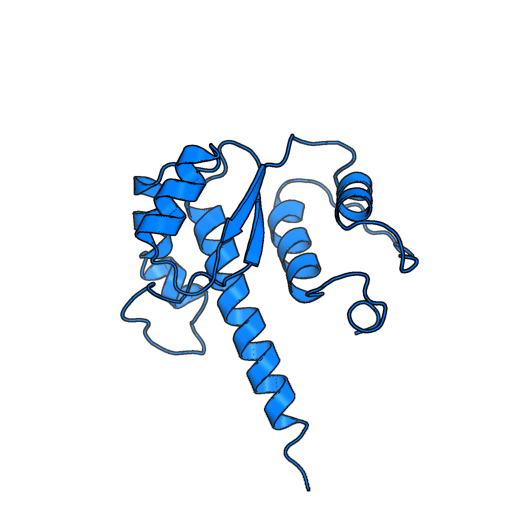10 LEU A N 1
ATOM 879 C CA . LEU A 1 110 ? 3.619 -2.192 -6.376 1.00 90.94 110 LEU A CA 1
ATOM 880 C C . LEU A 1 110 ? 2.643 -2.220 -5.200 1.00 90.94 110 LEU A C 1
ATOM 882 O O . LEU A 1 110 ? 3.021 -2.646 -4.110 1.00 90.94 110 LEU A O 1
ATOM 886 N N . ALA A 1 111 ? 1.392 -1.808 -5.393 1.00 90.00 111 ALA A N 1
ATOM 887 C CA . ALA A 1 111 ? 0.325 -2.063 -4.433 1.00 90.00 111 ALA A CA 1
ATOM 888 C C . ALA A 1 111 ? -0.347 -3.402 -4.765 1.00 90.00 111 ALA A C 1
ATOM 890 O O . ALA A 1 111 ? -1.004 -3.535 -5.799 1.00 90.00 111 ALA A O 1
ATOM 891 N N . PHE A 1 112 ? -0.160 -4.399 -3.898 1.00 86.50 112 PHE A N 1
ATOM 892 C CA . PHE A 1 112 ? -0.646 -5.750 -4.156 1.00 86.50 112 PHE A CA 1
ATOM 893 C C . PHE A 1 112 ? -2.191 -5.817 -4.184 1.00 86.50 112 PHE A C 1
ATOM 895 O O . PHE A 1 112 ? -2.849 -5.255 -3.305 1.00 86.50 112 PHE A O 1
ATOM 902 N N . PRO A 1 113 ? -2.805 -6.524 -5.147 1.00 85.44 113 PRO A N 1
ATOM 903 C CA . PRO A 1 113 ? -4.254 -6.722 -5.176 1.00 85.44 113 PRO A CA 1
ATOM 904 C C . PRO A 1 113 ? -4.727 -7.655 -4.054 1.00 85.44 113 PRO A C 1
ATOM 906 O O . PRO A 1 113 ? -4.597 -8.875 -4.137 1.00 85.44 113 PRO A O 1
ATOM 909 N N . GLU A 1 114 ? -5.268 -7.091 -2.976 1.00 83.56 114 GLU A N 1
ATOM 910 C CA . GLU A 1 114 ? -5.789 -7.856 -1.841 1.00 83.56 114 GLU A CA 1
ATOM 911 C C . GLU A 1 114 ? -6.820 -7.047 -1.039 1.00 83.56 114 GLU A C 1
ATOM 913 O O . GLU A 1 114 ? -7.048 -5.853 -1.254 1.00 83.56 114 GLU A O 1
ATOM 918 N N . THR A 1 115 ? -7.479 -7.711 -0.092 1.00 80.75 115 THR A N 1
ATOM 919 C CA . THR A 1 115 ? -8.241 -7.049 0.964 1.00 80.75 115 THR A CA 1
ATOM 920 C C . THR A 1 115 ? -7.361 -6.719 2.166 1.00 80.75 115 THR A C 1
ATOM 922 O O . THR A 1 115 ? -6.889 -7.605 2.876 1.00 80.75 115 THR A O 1
ATOM 925 N N . TYR A 1 116 ? -7.235 -5.429 2.451 1.00 81.06 116 TYR A N 1
ATOM 926 C CA . TYR A 1 116 ? -6.522 -4.881 3.594 1.00 81.06 116 TYR A CA 1
ATOM 927 C C . TYR A 1 116 ? -7.472 -4.520 4.736 1.00 81.06 116 TYR A C 1
ATOM 929 O O . TYR A 1 116 ? -8.646 -4.204 4.529 1.00 81.06 116 TYR A O 1
ATOM 937 N N . LEU A 1 117 ? -6.934 -4.542 5.953 1.00 78.19 117 LEU A N 1
ATOM 938 C CA . LEU A 1 117 ? -7.607 -4.092 7.163 1.00 78.19 117 LEU A CA 1
ATOM 939 C C . LEU A 1 117 ? -6.829 -2.925 7.771 1.00 78.19 117 LEU A C 1
ATOM 941 O O . LEU A 1 117 ? -5.671 -3.089 8.169 1.00 78.19 117 LEU A O 1
ATOM 945 N N . PHE A 1 118 ? -7.479 -1.770 7.870 1.00 81.38 118 PHE A N 1
ATOM 946 C CA . PHE A 1 118 ? -6.893 -0.564 8.447 1.00 81.38 118 PHE A CA 1
ATOM 947 C C . PHE A 1 118 ? -7.804 0.032 9.507 1.00 81.38 118 PHE A C 1
ATOM 949 O O . PHE A 1 118 ? -9.021 -0.020 9.388 1.00 81.38 118 PHE A O 1
ATOM 956 N N . SER A 1 119 ? -7.224 0.645 10.531 1.00 80.06 119 SER A N 1
ATOM 957 C CA . SER A 1 119 ? -7.992 1.529 11.407 1.00 80.06 119 SER A CA 1
ATOM 958 C C . SER A 1 119 ? -8.341 2.828 10.668 1.00 80.06 119 SER A C 1
ATOM 960 O O . SER A 1 119 ? -7.669 3.221 9.713 1.00 80.06 119 SER A O 1
ATOM 962 N N . LYS A 1 120 ? -9.374 3.530 11.130 1.00 82.31 120 LYS A N 1
ATOM 963 C CA . LYS A 1 120 ? -9.682 4.884 10.649 1.00 82.31 120 LYS A CA 1
ATOM 964 C C . LYS A 1 120 ? -8.545 5.857 10.987 1.00 82.31 120 LYS A C 1
ATOM 966 O O . LYS A 1 120 ? -8.061 5.852 12.121 1.00 82.31 120 LYS A O 1
ATOM 971 N N . GLY A 1 121 ? -8.155 6.704 10.033 1.00 82.81 121 GLY A N 1
ATOM 972 C CA . GLY A 1 121 ? -7.140 7.748 10.230 1.00 82.81 121 GLY A CA 1
ATOM 973 C C . GLY A 1 121 ? -5.729 7.222 10.522 1.00 82.81 121 GLY A C 1
ATOM 974 O O . GLY A 1 121 ? -5.011 7.817 11.324 1.00 82.81 121 GLY A O 1
ATOM 975 N N . VAL A 1 122 ? -5.344 6.090 9.930 1.00 85.38 122 VAL A N 1
ATOM 976 C CA . VAL A 1 122 ? -3.968 5.575 10.011 1.00 85.38 122 VAL A CA 1
ATOM 977 C C . VAL A 1 122 ? -3.036 6.483 9.209 1.00 85.38 122 VAL A C 1
ATOM 979 O O . VAL A 1 122 ? -3.419 7.056 8.191 1.00 85.38 122 VAL A O 1
ATOM 982 N N . GLU A 1 123 ? -1.791 6.610 9.663 1.00 87.88 123 GLU A N 1
ATOM 983 C CA . GLU A 1 123 ? -0.767 7.366 8.948 1.00 87.88 123 GLU A CA 1
ATOM 984 C C . GLU A 1 123 ? -0.542 6.798 7.538 1.00 87.88 123 GLU A C 1
ATOM 986 O O . GLU A 1 123 ? -0.359 5.591 7.357 1.00 87.88 123 GLU A O 1
ATOM 991 N N . ALA A 1 124 ? -0.533 7.671 6.529 1.00 94.12 124 ALA A N 1
ATOM 992 C CA . ALA A 1 124 ? -0.393 7.272 5.132 1.00 94.12 124 ALA A CA 1
ATOM 993 C C . ALA A 1 124 ? 0.910 6.500 4.853 1.00 94.12 124 ALA A C 1
ATOM 995 O O . ALA A 1 124 ? 0.889 5.549 4.072 1.00 94.12 124 ALA A O 1
ATOM 996 N N . SER A 1 125 ? 2.003 6.845 5.542 1.00 90.88 125 SER A N 1
ATOM 997 C CA . SER A 1 125 ? 3.296 6.152 5.455 1.00 90.88 125 SER A CA 1
ATOM 998 C C . SER A 1 125 ? 3.171 4.683 5.866 1.00 90.88 125 SER A C 1
ATOM 1000 O O . SER A 1 125 ? 3.706 3.793 5.205 1.00 90.88 125 SER A O 1
ATOM 1002 N N . LYS A 1 126 ? 2.374 4.403 6.907 1.00 86.62 126 LYS A N 1
ATOM 1003 C CA . LYS A 1 126 ? 2.122 3.047 7.390 1.00 86.62 126 LYS A CA 1
ATOM 1004 C C . LYS A 1 126 ? 1.245 2.258 6.429 1.00 86.62 126 LYS A C 1
ATOM 1006 O O . LYS A 1 126 ? 1.487 1.072 6.222 1.00 86.62 126 LYS A O 1
ATOM 1011 N N . VAL A 1 127 ? 0.247 2.903 5.828 1.00 91.38 127 VAL A N 1
ATOM 1012 C CA . VAL A 1 127 ? -0.588 2.284 4.786 1.00 91.38 127 VAL A CA 1
ATOM 1013 C C . VAL A 1 127 ? 0.267 1.906 3.574 1.00 91.38 127 VAL A C 1
ATOM 1015 O O . VAL A 1 127 ? 0.201 0.763 3.120 1.00 91.38 127 VAL A O 1
ATOM 1018 N N . ALA A 1 128 ? 1.107 2.829 3.097 1.00 94.19 128 ALA A N 1
ATOM 1019 C CA . ALA A 1 128 ? 2.028 2.595 1.989 1.00 94.19 128 ALA A CA 1
ATOM 1020 C C . ALA A 1 128 ? 3.025 1.472 2.306 1.00 94.19 128 ALA A C 1
ATOM 1022 O O . ALA A 1 128 ? 3.156 0.537 1.520 1.00 94.19 128 ALA A O 1
ATOM 1023 N N . GLU A 1 129 ? 3.657 1.499 3.483 1.00 90.25 129 GLU A N 1
ATOM 1024 C CA . GLU A 1 129 ? 4.559 0.434 3.933 1.00 90.25 129 GLU A CA 1
ATOM 1025 C C . GLU A 1 129 ? 3.862 -0.930 3.912 1.00 90.25 129 GLU A C 1
ATOM 1027 O O . GLU A 1 129 ? 4.408 -1.892 3.377 1.00 90.25 129 GLU A O 1
ATOM 1032 N N . VAL A 1 130 ? 2.632 -1.014 4.429 1.00 86.31 130 VAL A N 1
ATOM 1033 C CA . VAL A 1 130 ? 1.882 -2.274 4.454 1.00 86.31 130 VAL A CA 1
ATOM 1034 C C . VAL A 1 130 ? 1.617 -2.813 3.051 1.00 86.31 130 VAL A C 1
ATOM 1036 O O . VAL A 1 130 ? 1.788 -4.010 2.810 1.00 86.31 130 VAL A O 1
ATOM 1039 N N . MET A 1 131 ? 1.199 -1.949 2.127 1.00 90.19 131 MET A N 1
ATOM 1040 C CA . MET A 1 131 ? 0.900 -2.358 0.755 1.00 90.19 131 MET A CA 1
ATOM 1041 C C . MET A 1 131 ? 2.159 -2.774 -0.013 1.00 90.19 131 MET A C 1
ATOM 1043 O O . MET A 1 131 ? 2.142 -3.813 -0.671 1.00 90.19 131 MET A O 1
ATOM 1047 N N . LEU A 1 132 ? 3.252 -2.018 0.109 1.00 92.06 132 LEU A N 1
ATOM 1048 C CA . LEU A 1 132 ? 4.513 -2.302 -0.582 1.00 92.06 132 LEU A CA 1
ATOM 1049 C C . LEU A 1 132 ? 5.194 -3.565 -0.036 1.00 92.06 132 LEU A C 1
ATOM 1051 O O . LEU A 1 132 ? 5.638 -4.415 -0.809 1.00 92.06 132 LEU A O 1
ATOM 1055 N N . SER A 1 133 ? 5.226 -3.744 1.287 1.00 85.56 133 SER A N 1
ATOM 1056 C CA . SER A 1 133 ? 5.772 -4.963 1.890 1.00 85.56 133 SER A CA 1
ATOM 1057 C C . SER A 1 133 ? 4.957 -6.206 1.532 1.00 85.56 133 SER A C 1
ATOM 1059 O O . SER A 1 133 ? 5.534 -7.275 1.353 1.00 85.56 133 SER A O 1
ATOM 1061 N N . MET A 1 134 ? 3.632 -6.085 1.371 1.00 81.75 134 MET A N 1
ATOM 1062 C CA . MET A 1 134 ? 2.806 -7.192 0.874 1.00 81.75 134 MET A CA 1
ATOM 1063 C C . MET A 1 134 ? 3.266 -7.663 -0.508 1.00 81.75 134 MET A C 1
ATOM 1065 O O . MET A 1 134 ? 3.378 -8.869 -0.744 1.00 81.75 134 MET A O 1
ATOM 1069 N N . THR A 1 135 ? 3.537 -6.720 -1.409 1.00 87.00 135 THR A N 1
ATOM 1070 C CA . THR A 1 135 ? 4.040 -7.012 -2.755 1.00 87.00 135 THR A CA 1
ATOM 1071 C C . THR A 1 135 ? 5.382 -7.718 -2.687 1.00 87.00 135 THR A C 1
ATOM 1073 O O . THR A 1 135 ? 5.533 -8.792 -3.270 1.00 87.00 135 THR A O 1
ATOM 1076 N N . HIS A 1 136 ? 6.327 -7.148 -1.938 1.00 86.88 136 HIS A N 1
ATOM 1077 C CA . HIS A 1 136 ? 7.671 -7.697 -1.773 1.00 86.88 136 HIS A CA 1
ATOM 1078 C C . HIS A 1 136 ? 7.649 -9.149 -1.284 1.00 86.88 136 HIS A C 1
ATOM 1080 O O . HIS A 1 136 ? 8.165 -10.047 -1.950 1.00 86.88 136 HIS A O 1
ATOM 1086 N N . GLU A 1 137 ? 6.953 -9.400 -0.178 1.00 79.44 137 GLU A N 1
ATOM 1087 C CA . GLU A 1 137 ? 6.833 -10.725 0.434 1.00 79.44 137 GLU A CA 1
ATOM 1088 C C . GLU A 1 137 ? 6.123 -11.730 -0.476 1.00 79.44 137 GLU A C 1
ATOM 1090 O O . GLU A 1 137 ? 6.516 -12.897 -0.565 1.00 79.44 137 GLU A O 1
ATOM 1095 N N . THR A 1 138 ? 5.069 -11.299 -1.171 1.00 76.25 138 THR A N 1
ATOM 1096 C CA . THR A 1 138 ? 4.302 -12.199 -2.038 1.00 76.25 138 THR A CA 1
ATOM 1097 C C . THR A 1 138 ? 5.115 -12.609 -3.258 1.00 76.25 138 THR A C 1
ATOM 1099 O O . THR A 1 138 ? 5.185 -13.798 -3.579 1.00 76.25 138 THR A O 1
ATOM 1102 N N . VAL A 1 139 ? 5.786 -11.656 -3.903 1.00 81.69 139 VAL A N 1
ATOM 1103 C CA . VAL A 1 139 ? 6.651 -11.932 -5.055 1.00 81.69 139 VAL A CA 1
ATOM 1104 C C . VAL A 1 139 ? 7.852 -12.782 -4.638 1.00 81.69 139 VAL A C 1
ATOM 1106 O O . VAL A 1 139 ? 8.106 -13.809 -5.270 1.00 81.69 139 VAL A O 1
ATOM 1109 N N . ASN A 1 140 ? 8.531 -12.449 -3.537 1.00 77.31 140 ASN A N 1
ATOM 1110 C CA . ASN A 1 140 ? 9.644 -13.255 -3.025 1.00 77.31 140 ASN A CA 1
ATOM 1111 C C . ASN A 1 140 ? 9.196 -14.668 -2.622 1.00 77.31 140 ASN A C 1
ATOM 1113 O O . ASN A 1 140 ? 9.900 -15.642 -2.894 1.00 77.31 140 ASN A O 1
ATOM 1117 N N . GLY A 1 141 ? 7.998 -14.818 -2.053 1.00 71.88 141 GLY A N 1
ATOM 1118 C CA . GLY A 1 141 ? 7.406 -16.122 -1.760 1.00 71.88 141 GLY A CA 1
ATOM 1119 C C . GLY A 1 141 ? 7.142 -16.960 -3.017 1.00 71.88 141 GLY A C 1
ATOM 1120 O O . GLY A 1 141 ? 7.379 -18.172 -3.008 1.00 71.88 141 GLY A O 1
ATOM 1121 N N . ILE A 1 142 ? 6.695 -16.336 -4.111 1.00 71.25 142 ILE A N 1
ATOM 1122 C CA . ILE A 1 142 ? 6.474 -17.003 -5.405 1.00 71.25 142 ILE A CA 1
ATOM 1123 C C . ILE A 1 142 ? 7.810 -17.407 -6.042 1.00 71.25 142 ILE A C 1
ATOM 1125 O O . ILE A 1 142 ? 7.976 -18.564 -6.437 1.00 71.25 142 ILE A O 1
ATOM 1129 N N . ILE A 1 143 ? 8.779 -16.489 -6.101 1.00 70.56 143 ILE A N 1
ATOM 1130 C CA . ILE A 1 143 ? 10.109 -16.743 -6.678 1.00 70.56 143 ILE A CA 1
ATOM 1131 C C . ILE A 1 143 ? 10.847 -17.821 -5.874 1.00 70.56 143 ILE A C 1
ATOM 1133 O O . ILE A 1 143 ? 11.393 -18.765 -6.453 1.00 70.56 143 ILE A O 1
ATOM 1137 N N . GLY A 1 144 ? 10.808 -17.733 -4.543 1.00 58.00 144 GLY A N 1
ATOM 1138 C CA . GLY A 1 144 ? 11.385 -18.727 -3.642 1.00 58.00 144 GLY A CA 1
ATOM 1139 C C . GLY A 1 144 ? 10.763 -20.109 -3.826 1.00 58.00 144 GLY A C 1
ATOM 1140 O O . GLY A 1 144 ? 11.490 -21.092 -3.906 1.00 58.00 144 GLY A O 1
ATOM 1141 N N . SER A 1 145 ? 9.438 -20.191 -3.998 1.00 52.19 145 SER A N 1
ATOM 1142 C CA . SER A 1 145 ? 8.745 -21.462 -4.268 1.00 52.19 145 SER A CA 1
ATOM 1143 C C . SER A 1 145 ? 9.135 -22.067 -5.623 1.00 52.19 145 SER A C 1
ATOM 1145 O O . SER A 1 145 ? 9.256 -23.285 -5.747 1.00 52.19 145 SER A O 1
ATOM 1147 N N . LYS A 1 146 ? 9.384 -21.231 -6.641 1.00 46.75 146 LYS A N 1
ATOM 1148 C CA . LYS A 1 146 ? 9.775 -21.689 -7.983 1.00 46.75 146 LYS A CA 1
ATOM 1149 C C . LYS A 1 146 ? 11.190 -22.280 -8.020 1.00 46.75 146 LYS A C 1
ATOM 1151 O O . LYS A 1 146 ? 11.424 -23.212 -8.780 1.00 46.75 146 LYS A O 1
ATOM 1156 N N . LYS A 1 147 ? 12.111 -21.802 -7.171 1.00 47.12 147 LYS A N 1
ATOM 1157 C CA . LYS A 1 147 ? 13.465 -22.377 -7.026 1.00 47.12 147 LYS A CA 1
ATOM 1158 C C . LYS A 1 147 ? 13.467 -23.787 -6.421 1.00 47.12 147 LYS A C 1
ATOM 1160 O O . LYS A 1 147 ? 14.393 -24.542 -6.682 1.00 47.12 147 LYS A O 1
ATOM 1165 N N . ILE A 1 148 ? 12.449 -24.137 -5.633 1.00 46.88 148 ILE A N 1
ATOM 1166 C CA . ILE A 1 148 ? 12.352 -25.439 -4.951 1.00 46.88 148 ILE A CA 1
ATOM 1167 C C . ILE A 1 148 ? 11.729 -26.499 -5.878 1.00 46.88 148 ILE A C 1
ATOM 1169 O O . ILE A 1 148 ? 12.088 -27.665 -5.795 1.00 46.88 148 ILE A O 1
ATOM 1173 N N . ASN A 1 149 ? 10.864 -26.092 -6.814 1.00 41.69 149 ASN A N 1
ATOM 1174 C CA . ASN A 1 149 ? 10.194 -26.993 -7.765 1.00 41.69 149 ASN A CA 1
ATOM 1175 C C . ASN A 1 149 ? 10.936 -27.148 -9.111 1.00 41.69 149 ASN A C 1
ATOM 1177 O O . ASN A 1 149 ? 10.346 -27.620 -10.079 1.00 41.69 149 ASN A O 1
ATOM 1181 N N . GLY A 1 150 ? 12.189 -26.691 -9.195 1.00 38.41 150 GLY A N 1
ATOM 1182 C CA . GLY A 1 150 ? 13.007 -26.701 -10.414 1.00 38.41 150 GLY A CA 1
ATOM 1183 C C . GLY A 1 150 ? 14.259 -27.578 -10.345 1.00 38.41 150 GLY A C 1
ATOM 1184 O O . GLY A 1 150 ? 15.152 -27.380 -11.162 1.00 38.41 150 GLY A O 1
ATOM 1185 N N . LEU A 1 151 ? 14.353 -28.498 -9.378 1.00 42.75 151 LEU A N 1
ATOM 1186 C CA . LEU A 1 151 ? 15.289 -29.622 -9.443 1.00 42.75 151 LEU A CA 1
ATOM 1187 C C . LEU A 1 151 ? 14.500 -30.895 -9.751 1.00 42.75 151 LEU A C 1
ATOM 1189 O O . LEU A 1 151 ? 13.943 -31.502 -8.842 1.00 42.75 151 LEU A O 1
ATOM 1193 N N . ASP A 1 152 ? 14.419 -31.207 -11.040 1.00 37.09 152 ASP A N 1
ATOM 1194 C CA . ASP A 1 152 ? 14.801 -32.501 -11.620 1.00 37.09 152 ASP A CA 1
ATOM 1195 C C . ASP A 1 152 ? 15.072 -32.302 -13.121 1.00 37.09 152 ASP A C 1
ATOM 1197 O O . ASP A 1 152 ? 14.217 -31.688 -13.806 1.00 37.09 152 ASP A O 1
#

Radius of gyration: 16.42 Å; chains: 1; bounding box: 31×46×37 Å

Foldseek 3Di:
DVCCVLVQDVDPVLVVVVCVLVCVPPPQPDDDDDDPSPDHPVVVVCVRPVDDADKFKQFAAPPDWLLNVLVSCVVSQQEHSVQLVPLLQDQVLCCVLVVVVPGDPDSTPQQDGGIDIGGHHDGSNSVSNSRNNVSSVVVCVVVVVVVVVPDD